Protein AF-A0A842VAW3-F1 (afdb_monomer_lite)

Radius of gyration: 16.91 Å; chains: 1; bounding box: 33×25×42 Å

Secondary structure (DSSP, 8-state):
----------S-HHHHHHHHHHTT--------EEEEEE-PPTTS--TTTTT--EEEEEE-

Foldseek 3Di:
DDDDDDDDDDPDPVVVVVVCVVVVHDDDDDKDKDKDWDADPPPDDGCVVVVHTDIDIDID

Structure (mmCIF, N/CA/C/O backbone):
data_AF-A0A842VAW3-F1
#
_entry.id   AF-A0A842VAW3-F1
#
loop_
_atom_site.group_PDB
_atom_site.id
_atom_site.type_symbol
_atom_site.label_atom_id
_atom_site.label_alt_id
_atom_site.label_comp_id
_atom_site.label_asym_id
_atom_site.label_entity_id
_atom_site.label_seq_id
_atom_site.pdbx_PDB_ins_code
_atom_site.Cartn_x
_atom_site.Cartn_y
_atom_site.Cartn_z
_atom_site.occupancy
_atom_site.B_iso_or_equiv
_atom_site.auth_seq_id
_atom_site.auth_comp_id
_atom_site.auth_asym_id
_atom_site.auth_atom_id
_atom_site.pdbx_PDB_model_num
ATOM 1 N N . MET A 1 1 ? 9.533 -15.278 0.994 1.00 82.75 1 MET A N 1
ATOM 2 C CA . MET A 1 1 ? 8.603 -14.655 1.958 1.00 82.75 1 MET A CA 1
ATOM 3 C C . MET A 1 1 ? 7.337 -14.327 1.193 1.00 82.75 1 MET A C 1
ATOM 5 O O . MET A 1 1 ? 7.465 -13.772 0.111 1.00 82.75 1 MET A O 1
ATOM 9 N N . ILE A 1 2 ? 6.171 -14.745 1.680 1.00 91.25 2 ILE A N 1
ATOM 10 C CA . ILE A 1 2 ? 4.879 -14.493 1.028 1.00 91.25 2 ILE A CA 1
ATOM 11 C C . ILE A 1 2 ? 4.074 -13.615 1.979 1.00 91.25 2 ILE A C 1
ATOM 13 O O . ILE A 1 2 ? 3.955 -13.946 3.157 1.00 91.25 2 ILE A O 1
ATOM 17 N N . GLU A 1 3 ? 3.556 -12.508 1.468 1.00 95.25 3 GLU A N 1
ATOM 18 C CA . GLU A 1 3 ? 2.622 -11.631 2.167 1.00 95.25 3 GLU A CA 1
ATOM 19 C C . GLU A 1 3 ? 1.261 -11.741 1.476 1.00 95.25 3 GLU A C 1
ATOM 21 O O . GLU A 1 3 ? 1.194 -11.791 0.248 1.00 95.25 3 GLU A O 1
ATOM 26 N N . VAL A 1 4 ? 0.184 -11.811 2.259 1.00 95.44 4 VAL A N 1
ATOM 27 C CA . VAL A 1 4 ? -1.192 -11.804 1.748 1.00 95.44 4 VAL A CA 1
ATOM 28 C C . VAL A 1 4 ? -1.886 -10.577 2.324 1.00 95.44 4 VAL A C 1
ATOM 30 O O . VAL A 1 4 ? -2.119 -10.504 3.529 1.00 95.44 4 VAL A O 1
ATOM 33 N N . GLU A 1 5 ? -2.205 -9.615 1.461 1.00 95.25 5 GLU A N 1
ATOM 34 C CA . GLU A 1 5 ? -2.852 -8.349 1.819 1.00 95.25 5 GLU A CA 1
ATOM 35 C C . GLU A 1 5 ? -4.197 -8.211 1.088 1.00 95.25 5 GLU A C 1
ATOM 37 O O . GLU A 1 5 ? -4.332 -8.599 -0.072 1.00 95.25 5 GLU A O 1
ATOM 42 N N . ILE A 1 6 ? -5.198 -7.632 1.762 1.00 94.88 6 ILE A N 1
ATOM 43 C CA . ILE A 1 6 ? -6.496 -7.279 1.172 1.00 94.88 6 ILE A CA 1
ATOM 44 C C . ILE A 1 6 ? -6.705 -5.776 1.333 1.00 94.88 6 ILE A C 1
ATOM 46 O O . ILE A 1 6 ? -6.642 -5.248 2.444 1.00 94.88 6 ILE A O 1
ATOM 50 N N . LYS A 1 7 ? -7.015 -5.095 0.226 1.00 93.88 7 LYS A N 1
ATOM 51 C CA . LYS A 1 7 ? -7.401 -3.681 0.220 1.00 93.88 7 LYS A CA 1
ATOM 52 C C . LYS A 1 7 ? -8.903 -3.565 0.021 1.00 93.88 7 LYS A C 1
ATOM 54 O O . LYS A 1 7 ? -9.448 -4.118 -0.929 1.00 93.88 7 LYS A O 1
ATOM 59 N N . ALA A 1 8 ? -9.552 -2.832 0.915 1.00 92.88 8 ALA A N 1
ATOM 60 C CA . ALA A 1 8 ? -10.968 -2.514 0.828 1.00 92.88 8 ALA A CA 1
ATOM 61 C C . ALA A 1 8 ? -11.148 -1.004 0.978 1.00 92.88 8 ALA A C 1
ATOM 63 O O . ALA A 1 8 ? -10.508 -0.378 1.826 1.00 92.88 8 ALA A O 1
ATOM 64 N N . GLU A 1 9 ? -12.014 -0.428 0.151 1.00 94.94 9 GLU A N 1
ATOM 65 C CA . GLU A 1 9 ? -12.419 0.964 0.292 1.00 94.94 9 GLU A CA 1
ATOM 66 C C . GLU A 1 9 ? -13.230 1.143 1.583 1.00 94.94 9 GLU A C 1
ATOM 68 O O . GLU A 1 9 ? -14.059 0.302 1.940 1.00 94.94 9 GLU A O 1
ATOM 73 N N . ILE A 1 10 ? -12.974 2.238 2.302 1.00 93.44 10 ILE A N 1
ATOM 74 C CA . ILE A 1 10 ? -13.670 2.574 3.545 1.00 93.44 10 ILE A CA 1
ATOM 75 C C . ILE A 1 10 ? -14.162 4.015 3.477 1.00 93.44 10 ILE A C 1
ATOM 77 O O . ILE A 1 10 ? -13.467 4.894 2.979 1.00 93.44 10 ILE A O 1
ATOM 81 N N . SER A 1 11 ? -15.350 4.269 4.020 1.00 91.75 11 SER A N 1
ATOM 82 C CA . SER A 1 11 ? -15.932 5.615 4.040 1.00 91.75 11 SER A CA 1
ATOM 83 C C . SER A 1 11 ? -15.285 6.529 5.082 1.00 91.75 11 SER A C 1
ATOM 85 O O . SER A 1 11 ? -15.186 7.734 4.876 1.00 91.75 11 SER A O 1
ATOM 87 N N . SER A 1 12 ? -14.858 5.974 6.220 1.00 93.31 12 SER A N 1
ATOM 88 C CA . SER A 1 12 ? -14.213 6.727 7.298 1.00 93.31 12 SER A CA 1
ATOM 89 C C . SER A 1 12 ? -13.329 5.819 8.165 1.00 93.31 12 SER A C 1
ATOM 91 O O . SER A 1 12 ? -13.820 4.791 8.654 1.00 93.31 12 SER A O 1
ATOM 93 N N . PRO A 1 13 ? -12.064 6.202 8.437 1.00 90.50 13 PRO A N 1
ATOM 94 C CA . PRO A 1 13 ? -11.190 5.481 9.362 1.00 90.50 13 PRO A CA 1
ATOM 95 C C . PRO A 1 13 ? -11.795 5.292 10.758 1.00 90.50 13 PRO A C 1
ATOM 97 O O . PRO A 1 13 ? -11.628 4.229 11.355 1.00 90.50 13 PRO A O 1
ATOM 100 N N . ASP A 1 14 ? -12.537 6.277 11.269 1.00 90.69 14 ASP A N 1
ATOM 101 C CA . ASP A 1 14 ? -13.102 6.227 12.622 1.00 90.69 14 ASP A CA 1
ATOM 102 C C . ASP A 1 14 ? -14.196 5.165 12.748 1.00 90.69 14 ASP A C 1
ATOM 104 O O . ASP A 1 14 ? -14.240 4.417 13.728 1.00 90.69 14 ASP A O 1
ATOM 108 N N . THR A 1 15 ? -15.037 5.026 11.718 1.00 91.69 15 THR A N 1
ATOM 109 C CA . THR A 1 15 ? -16.073 3.981 11.693 1.00 91.69 15 THR A CA 1
ATOM 110 C C . THR A 1 15 ? -15.465 2.581 11.720 1.00 91.69 15 THR A C 1
ATOM 112 O O . THR A 1 15 ? -15.980 1.688 12.395 1.00 91.69 15 THR A O 1
ATOM 115 N N . ILE A 1 16 ? -14.338 2.392 11.031 1.00 91.81 16 ILE A N 1
ATOM 116 C CA . ILE A 1 16 ? -13.613 1.124 11.008 1.00 91.81 16 ILE A CA 1
ATOM 117 C C . ILE A 1 16 ? -12.941 0.867 12.353 1.00 91.81 16 ILE A C 1
ATOM 119 O O . ILE A 1 16 ? -13.088 -0.229 12.889 1.00 91.81 16 ILE A O 1
ATOM 123 N N . ARG A 1 17 ? -12.284 1.868 12.952 1.00 90.25 17 ARG A N 1
ATOM 124 C CA . ARG A 1 17 ? -11.688 1.735 14.292 1.00 90.25 17 ARG A CA 1
ATOM 125 C C . ARG A 1 17 ? -12.716 1.289 15.330 1.00 90.25 17 ARG A C 1
ATOM 127 O O . ARG A 1 17 ? -12.436 0.361 16.084 1.00 90.2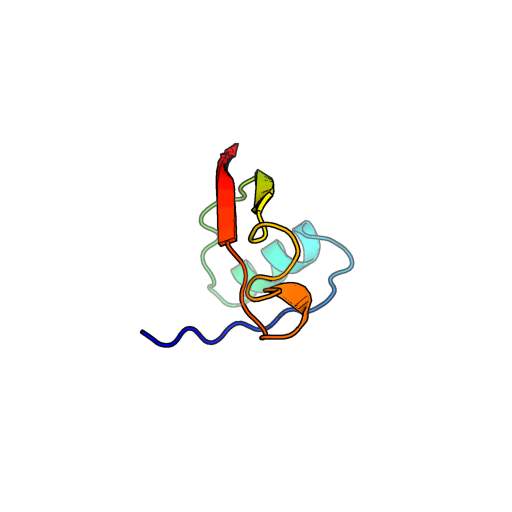5 17 ARG A O 1
ATOM 134 N N . LYS A 1 18 ? -13.920 1.877 15.323 1.00 91.62 18 LYS A N 1
ATOM 135 C CA . LYS A 1 18 ? -15.010 1.474 16.227 1.00 91.62 18 LYS A CA 1
ATOM 136 C C . LYS A 1 18 ? -15.403 0.005 16.028 1.00 91.62 18 LYS A C 1
ATOM 138 O O . LYS 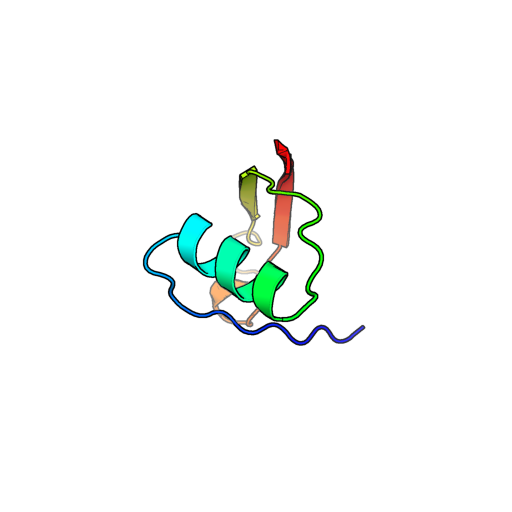A 1 18 ? -15.430 -0.748 16.996 1.00 91.62 18 LYS A O 1
ATOM 143 N N . LYS A 1 19 ? -15.616 -0.422 14.776 1.00 91.44 19 LYS A N 1
ATOM 144 C CA . LYS A 1 19 ? -15.928 -1.826 14.443 1.00 91.44 19 LYS A CA 1
ATOM 145 C C . LYS A 1 19 ? -14.823 -2.796 14.871 1.00 91.44 19 LYS A C 1
ATOM 147 O O . LYS A 1 19 ? -15.125 -3.919 15.264 1.00 91.44 19 LYS A O 1
ATOM 152 N N . PHE A 1 20 ? -13.555 -2.390 14.781 1.00 91.25 20 PHE A N 1
ATOM 153 C CA . PHE A 1 20 ? -12.435 -3.200 15.263 1.00 91.25 20 PHE A CA 1
ATOM 154 C C . PHE A 1 20 ? -12.508 -3.393 16.778 1.00 91.25 20 PHE A C 1
ATOM 156 O O . PHE A 1 20 ? -12.436 -4.532 17.228 1.00 91.25 20 PHE A O 1
ATOM 163 N N . LEU A 1 21 ? -12.718 -2.319 17.546 1.00 91.69 21 LEU A N 1
ATOM 164 C CA . LEU A 1 21 ? -12.851 -2.391 19.007 1.00 91.69 21 LEU A CA 1
ATOM 165 C C . LEU A 1 21 ? -14.042 -3.264 19.438 1.00 91.69 21 LEU A C 1
ATOM 167 O O . LEU A 1 21 ? -13.884 -4.115 20.307 1.00 91.69 21 LEU A O 1
ATOM 171 N N . GLU A 1 22 ? -15.202 -3.121 18.786 1.00 95.81 22 GLU A N 1
ATOM 172 C CA . GLU A 1 22 ? -16.398 -3.952 19.035 1.00 95.81 22 GLU A CA 1
ATOM 173 C C . GLU A 1 22 ? -16.144 -5.452 18.803 1.00 95.81 22 GLU A C 1
ATOM 175 O O . GLU A 1 22 ? -16.799 -6.301 19.404 1.00 95.81 22 GLU A O 1
ATOM 180 N N . LYS A 1 23 ? -15.172 -5.790 17.948 1.00 95.62 23 LYS A N 1
ATOM 181 C CA . LYS A 1 23 ? 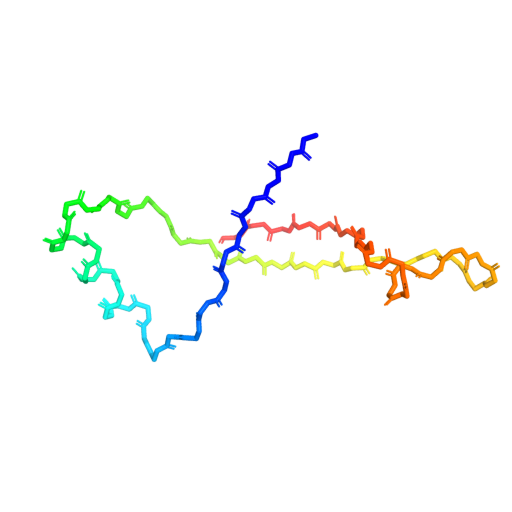-14.751 -7.166 17.656 1.00 95.62 23 LYS A CA 1
ATOM 182 C C . LYS A 1 23 ? -13.529 -7.616 18.467 1.00 95.62 23 LYS A C 1
ATOM 184 O O . LYS A 1 23 ? -12.869 -8.574 18.071 1.00 95.62 23 LYS A O 1
ATOM 189 N N . ASN A 1 24 ? -13.213 -6.941 19.576 1.00 95.69 24 ASN A N 1
ATOM 190 C CA . ASN A 1 24 ? -12.015 -7.173 20.399 1.00 95.69 24 ASN A CA 1
ATOM 191 C C . ASN A 1 24 ? -10.685 -7.007 19.635 1.00 95.69 24 ASN A C 1
ATOM 193 O O . ASN A 1 24 ? -9.646 -7.529 20.039 1.00 95.69 24 ASN A O 1
ATOM 197 N N . GLY A 1 25 ? -10.702 -6.283 18.516 1.00 92.06 25 GLY A N 1
ATOM 198 C CA . GLY A 1 25 ? -9.504 -5.877 17.800 1.00 92.06 25 GLY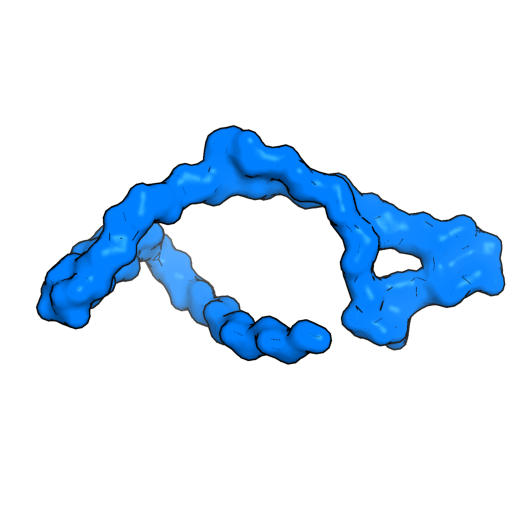 A CA 1
ATOM 199 C C . GLY A 1 25 ? -8.766 -4.769 18.548 1.00 92.06 25 GLY A C 1
ATOM 200 O O . GLY A 1 25 ? -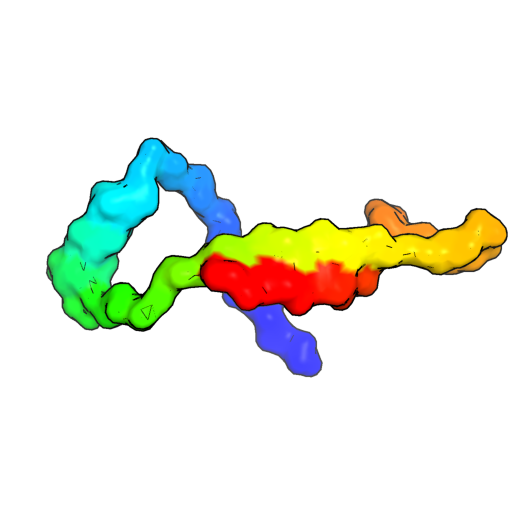9.378 -3.893 19.154 1.00 92.06 25 GLY A O 1
ATOM 201 N N . ILE A 1 26 ? -7.435 -4.784 18.470 1.00 89.12 26 ILE A N 1
ATOM 202 C CA . ILE A 1 26 ? -6.579 -3.781 19.111 1.00 89.12 26 ILE A CA 1
ATOM 203 C C . ILE A 1 26 ? -6.039 -2.845 18.037 1.00 89.12 26 ILE A C 1
ATOM 205 O O . ILE A 1 26 ? -5.254 -3.246 17.175 1.00 89.12 26 ILE A O 1
ATOM 209 N N . TYR A 1 27 ? -6.445 -1.582 18.103 1.00 87.12 27 TYR A N 1
ATOM 210 C CA . TYR A 1 27 ? -5.839 -0.534 17.297 1.00 87.12 27 TYR A CA 1
ATOM 211 C C . TYR A 1 27 ? -4.435 -0.222 17.833 1.00 87.12 27 TYR A C 1
ATOM 213 O O . TYR A 1 27 ? -4.279 0.093 19.010 1.00 87.12 27 TYR A O 1
ATOM 221 N N . LYS A 1 28 ? -3.411 -0.335 16.978 1.00 88.62 28 LYS A N 1
ATOM 222 C CA . LYS A 1 28 ? -2.008 -0.126 17.372 1.00 88.62 28 LYS A CA 1
ATOM 223 C C . LYS A 1 28 ? -1.516 1.283 17.062 1.00 88.62 28 LYS A C 1
ATOM 225 O O . LYS A 1 28 ? -1.020 1.965 17.948 1.00 88.62 28 LYS A O 1
ATOM 230 N N . ILE A 1 29 ? -1.607 1.694 15.799 1.00 88.88 29 ILE A N 1
ATOM 231 C CA . ILE A 1 29 ? -1.062 2.965 15.320 1.00 88.88 29 ILE A CA 1
ATOM 232 C C . ILE A 1 29 ? -1.688 3.339 13.974 1.00 88.88 29 ILE A C 1
ATOM 234 O O . ILE A 1 29 ? -2.130 2.469 13.223 1.00 88.88 29 ILE A O 1
ATOM 238 N N . SER A 1 30 ? -1.706 4.633 13.669 1.00 88.56 30 SER A N 1
ATOM 239 C CA . SER A 1 30 ? -1.859 5.155 12.311 1.00 88.56 30 SER A C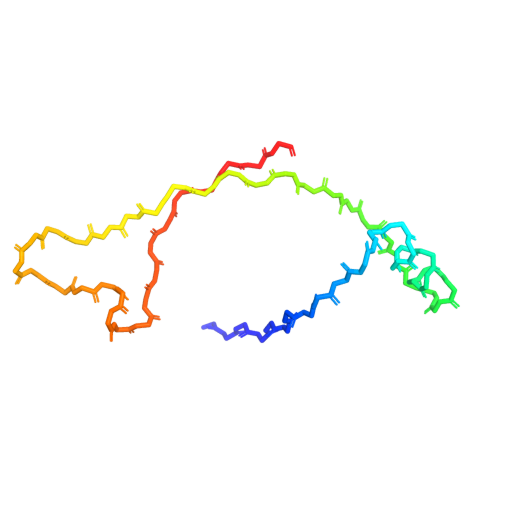A 1
ATOM 240 C C . SER A 1 30 ? -0.541 5.787 11.919 1.00 88.56 30 SER A C 1
ATOM 242 O O . SER A 1 30 ? -0.005 6.577 12.690 1.00 88.56 30 SER A O 1
ATOM 244 N N . LEU A 1 31 ? -0.057 5.458 10.730 1.00 91.44 31 LEU A N 1
ATOM 245 C CA . LEU A 1 31 ? 1.131 6.066 10.150 1.00 91.44 31 LEU A CA 1
ATOM 246 C C . LEU A 1 31 ? 0.736 6.773 8.864 1.00 91.44 31 LEU A C 1
ATOM 248 O O . LEU A 1 31 ? -0.057 6.243 8.080 1.00 91.44 31 LEU A O 1
ATOM 252 N N . SER A 1 32 ? 1.308 7.950 8.649 1.00 93.50 32 SER A N 1
ATOM 253 C CA . SER A 1 32 ? 1.338 8.547 7.325 1.00 93.50 32 SER A CA 1
ATOM 254 C C . SER A 1 32 ? 2.578 8.030 6.607 1.00 93.50 32 SER A C 1
ATOM 256 O O . SER A 1 32 ? 3.682 8.063 7.151 1.00 93.50 32 SER A O 1
ATOM 258 N N . HIS A 1 33 ? 2.404 7.516 5.395 1.00 96.44 33 HIS A N 1
ATOM 259 C CA . HIS A 1 33 ? 3.511 7.016 4.591 1.00 96.44 33 HIS A CA 1
ATOM 260 C C . HIS A 1 33 ? 3.680 7.866 3.342 1.00 96.44 33 HIS A C 1
ATOM 262 O O . HIS A 1 33 ? 2.744 8.036 2.564 1.00 96.44 33 HIS A O 1
ATOM 268 N N . GLU A 1 34 ? 4.902 8.341 3.138 1.00 97.69 34 GLU A N 1
ATOM 269 C CA . GLU A 1 34 ? 5.346 8.937 1.886 1.00 97.69 34 GLU A CA 1
ATOM 270 C C . GLU A 1 34 ? 6.224 7.916 1.155 1.00 97.69 34 GLU A C 1
ATOM 272 O O . GLU A 1 34 ? 7.265 7.496 1.670 1.00 97.69 34 GLU A O 1
ATOM 277 N N . ASP A 1 35 ? 5.775 7.489 -0.026 1.00 97.56 35 ASP A N 1
ATOM 278 C CA . ASP A 1 35 ? 6.450 6.479 -0.839 1.00 97.56 35 ASP A CA 1
ATOM 279 C C . ASP A 1 35 ? 7.044 7.108 -2.101 1.00 97.56 35 ASP A C 1
ATOM 281 O O . ASP A 1 35 ? 6.315 7.585 -2.973 1.00 97.56 35 ASP A O 1
ATOM 285 N N . THR A 1 36 ? 8.364 7.007 -2.248 1.00 97.94 36 THR A N 1
ATOM 286 C CA . THR A 1 36 ? 9.062 7.356 -3.490 1.00 97.94 36 THR A CA 1
ATOM 287 C C . THR A 1 36 ? 9.345 6.085 -4.275 1.00 97.94 36 THR A C 1
ATOM 289 O O . THR A 1 36 ? 10.126 5.240 -3.830 1.00 97.94 36 THR A O 1
ATOM 292 N N . TYR A 1 37 ? 8.712 5.943 -5.440 1.00 96.94 37 TYR A N 1
ATOM 293 C CA . TYR A 1 37 ? 8.861 4.784 -6.320 1.00 96.94 37 TYR A CA 1
ATOM 294 C C . TYR A 1 37 ? 9.991 4.985 -7.325 1.00 96.94 37 TYR A C 1
ATOM 296 O O . TYR A 1 37 ? 10.148 6.057 -7.909 1.00 96.94 37 TYR A O 1
ATOM 304 N N . PHE A 1 38 ? 10.734 3.914 -7.574 1.00 96.81 38 PHE A N 1
ATOM 305 C CA . PHE A 1 38 ? 11.836 3.881 -8.521 1.00 96.81 38 PHE A CA 1
ATOM 306 C C . PHE A 1 38 ? 11.581 2.817 -9.575 1.00 96.81 38 PHE A C 1
ATOM 308 O O . PHE A 1 38 ? 10.969 1.779 -9.321 1.00 96.81 38 PHE A O 1
ATOM 315 N N . ASN A 1 39 ? 12.094 3.077 -10.767 1.00 96.94 39 ASN A N 1
ATOM 316 C CA . ASN A 1 39 ? 12.110 2.116 -11.851 1.00 96.94 39 ASN A CA 1
ATOM 317 C C . ASN A 1 39 ? 13.526 2.039 -12.417 1.00 96.94 39 ASN A C 1
ATOM 319 O O . ASN A 1 39 ? 14.338 2.945 -12.205 1.00 96.94 39 ASN A O 1
ATOM 323 N N . MET A 1 40 ? 13.824 0.965 -13.137 1.00 96.00 40 MET A N 1
ATOM 324 C CA . MET A 1 40 ? 15.119 0.835 -13.791 1.00 96.00 40 MET A CA 1
ATOM 325 C C . MET A 1 40 ? 15.263 1.829 -14.958 1.00 96.00 40 MET A C 1
ATOM 327 O O . MET A 1 40 ? 14.265 2.285 -15.531 1.00 96.00 40 MET A O 1
ATOM 331 N N . PRO A 1 41 ? 16.510 2.154 -15.348 1.00 95.31 41 PRO A N 1
ATOM 332 C CA . PRO A 1 41 ? 16.797 2.930 -16.547 1.00 95.31 41 PRO A CA 1
ATOM 333 C C . PRO A 1 41 ? 16.073 2.421 -17.799 1.00 95.31 41 PRO A C 1
ATOM 335 O O . PRO A 1 41 ? 15.800 1.229 -17.963 1.00 95.31 41 PRO A O 1
ATOM 338 N N . ARG A 1 42 ? 15.809 3.339 -18.737 1.00 88.81 42 ARG A N 1
ATOM 339 C CA . ARG A 1 42 ? 15.179 3.004 -20.022 1.00 88.81 42 ARG A CA 1
ATOM 340 C C . ARG A 1 42 ? 15.968 1.892 -20.728 1.00 88.81 42 ARG A C 1
ATOM 342 O O . ARG A 1 42 ? 17.190 1.971 -20.804 1.00 88.81 42 ARG A O 1
ATOM 349 N N . LYS A 1 43 ? 15.241 0.924 -21.305 1.00 92.25 43 LYS A N 1
ATOM 350 C CA . LYS A 1 43 ? 15.728 -0.309 -21.971 1.00 92.25 43 LYS A CA 1
ATOM 351 C C . LYS A 1 43 ? 16.095 -1.475 -21.041 1.00 92.25 43 LYS A C 1
ATOM 353 O O . LYS A 1 43 ? 16.386 -2.552 -21.549 1.00 92.25 43 LYS A O 1
ATOM 358 N N . LEU A 1 44 ? 16.048 -1.294 -19.722 1.00 94.44 44 LEU A N 1
ATOM 359 C CA . LEU A 1 44 ? 16.107 -2.400 -18.763 1.00 94.44 44 LEU A CA 1
ATOM 360 C C . LEU A 1 44 ? 14.693 -2.849 -18.366 1.00 94.44 44 LEU A C 1
ATOM 362 O O . LEU A 1 44 ? 13.698 -2.402 -18.943 1.00 94.44 44 LEU A O 1
ATOM 366 N N . ARG A 1 45 ? 14.612 -3.773 -17.403 1.00 94.19 45 ARG A N 1
ATOM 367 C CA . ARG A 1 45 ? 13.348 -4.313 -16.891 1.00 94.19 45 ARG A CA 1
ATOM 368 C C . ARG A 1 45 ? 12.434 -3.189 -16.406 1.00 94.19 45 ARG A C 1
ATOM 370 O O . ARG A 1 45 ? 12.836 -2.388 -15.577 1.00 94.19 45 ARG A O 1
ATOM 377 N N . ASP A 1 46 ? 11.200 -3.157 -16.892 1.00 94.81 46 ASP A N 1
ATOM 378 C CA . ASP A 1 46 ? 10.206 -2.177 -16.456 1.00 94.81 46 ASP A CA 1
ATOM 379 C C . ASP A 1 46 ? 9.333 -2.778 -15.352 1.00 94.81 46 ASP A C 1
ATOM 381 O O . ASP A 1 46 ? 8.454 -3.590 -15.642 1.00 94.81 46 ASP A O 1
ATOM 385 N N . PHE A 1 47 ? 9.551 -2.350 -14.107 1.00 95.94 47 PHE A N 1
ATOM 386 C CA . PHE A 1 47 ? 8.850 -2.877 -12.929 1.00 95.94 47 PHE A CA 1
ATOM 387 C C . PHE A 1 47 ? 7.323 -2.754 -13.020 1.00 95.94 47 PHE A C 1
ATOM 389 O O . PHE A 1 47 ? 6.591 -3.613 -12.541 1.00 95.94 47 PHE A O 1
ATOM 396 N N . ARG A 1 48 ? 6.825 -1.760 -13.766 1.00 92.06 48 ARG A N 1
ATOM 397 C CA . ARG A 1 48 ? 5.384 -1.555 -13.997 1.00 92.06 48 ARG A CA 1
ATOM 398 C C . ARG A 1 48 ? 4.740 -2.660 -14.834 1.00 92.06 48 ARG A C 1
ATOM 400 O O . ARG A 1 48 ? 3.521 -2.779 -14.839 1.00 92.06 48 ARG A O 1
ATOM 407 N N . LYS A 1 49 ? 5.539 -3.405 -15.604 1.00 95.31 49 LYS A N 1
ATOM 408 C CA . LYS A 1 49 ? 5.077 -4.491 -16.483 1.00 95.31 49 LYS A CA 1
ATOM 409 C C . LYS A 1 49 ? 5.326 -5.872 -15.889 1.00 95.31 49 LYS A C 1
ATOM 411 O O . LYS A 1 49 ? 4.754 -6.838 -16.380 1.00 95.31 49 LYS A O 1
ATOM 416 N N . THR A 1 50 ? 6.203 -5.967 -14.895 1.00 93.75 50 THR A N 1
ATOM 417 C CA . THR A 1 50 ? 6.631 -7.235 -14.293 1.00 93.75 50 THR A CA 1
ATOM 418 C C . THR A 1 50 ? 6.037 -7.471 -12.909 1.00 93.75 50 THR A C 1
ATOM 420 O O . THR A 1 50 ? 6.442 -8.421 -12.251 1.00 93.75 50 THR A O 1
ATOM 423 N N . ASP A 1 51 ? 5.074 -6.641 -12.493 1.00 90.50 51 ASP A N 1
ATOM 424 C CA . ASP A 1 51 ? 4.433 -6.712 -11.172 1.00 90.50 51 ASP A CA 1
ATOM 425 C C . ASP A 1 51 ? 5.447 -6.590 -10.018 1.00 90.50 51 ASP A C 1
ATOM 427 O O . ASP A 1 51 ? 5.338 -7.203 -8.960 1.00 90.50 51 ASP A O 1
ATOM 431 N N . GLU A 1 52 ? 6.484 -5.782 -10.247 1.00 94.19 52 GLU A N 1
ATOM 432 C CA . GLU A 1 52 ? 7.515 -5.460 -9.269 1.00 94.19 52 GLU A CA 1
ATOM 433 C C . GLU A 1 52 ? 7.373 -3.992 -8.845 1.00 94.19 52 GLU A C 1
ATOM 435 O O . GLU A 1 52 ? 6.900 -3.133 -9.592 1.00 94.19 52 GLU A O 1
ATOM 440 N N . ALA A 1 53 ? 7.832 -3.665 -7.639 1.00 95.25 53 ALA A N 1
ATOM 441 C CA . ALA A 1 53 ? 7.931 -2.285 -7.190 1.00 95.25 53 ALA A CA 1
ATOM 442 C C . ALA A 1 53 ? 9.152 -2.113 -6.288 1.00 95.25 53 ALA A C 1
ATOM 444 O O . ALA A 1 53 ? 9.318 -2.830 -5.303 1.00 95.25 53 ALA A O 1
ATOM 445 N N . LEU A 1 54 ? 9.983 -1.119 -6.602 1.00 96.19 54 LEU A N 1
ATOM 446 C CA . LEU A 1 54 ? 11.040 -0.648 -5.717 1.00 96.19 54 LEU A CA 1
ATOM 447 C C . LEU A 1 54 ? 10.631 0.715 -5.167 1.00 96.19 54 LEU A C 1
ATOM 449 O O . LEU A 1 54 ? 10.332 1.628 -5.936 1.00 96.19 54 LEU A O 1
ATOM 453 N N . ARG A 1 55 ? 10.631 0.865 -3.843 1.00 97.19 55 ARG A N 1
ATOM 454 C CA . ARG A 1 55 ? 10.326 2.142 -3.193 1.00 97.19 55 ARG A CA 1
ATOM 455 C C . ARG A 1 55 ? 11.195 2.390 -1.972 1.00 97.19 55 ARG A C 1
ATOM 457 O O . ARG A 1 55 ? 11.596 1.446 -1.294 1.00 97.19 55 ARG A O 1
ATOM 464 N N . ILE A 1 56 ? 11.401 3.666 -1.665 1.00 98.19 56 ILE A N 1
ATOM 465 C CA . ILE A 1 56 ? 11.836 4.125 -0.344 1.00 98.19 56 ILE A CA 1
ATOM 466 C C . ILE A 1 56 ? 10.606 4.718 0.344 1.00 98.19 56 ILE A C 1
ATOM 468 O O . ILE A 1 56 ? 9.939 5.576 -0.231 1.00 98.19 56 ILE A O 1
ATOM 472 N N . ARG A 1 57 ? 10.301 4.240 1.555 1.00 97.62 57 ARG A N 1
ATOM 473 C CA . ARG A 1 57 ? 9.163 4.690 2.366 1.00 97.62 57 ARG A CA 1
ATOM 474 C C . ARG A 1 57 ? 9.645 5.504 3.558 1.00 97.62 57 ARG A C 1
ATOM 476 O O . ARG A 1 57 ? 10.484 5.029 4.323 1.00 97.62 57 ARG A O 1
ATOM 483 N N . LYS A 1 58 ? 9.053 6.680 3.758 1.00 97.69 58 LYS A N 1
ATOM 484 C CA . LYS A 1 58 ? 9.179 7.479 4.981 1.00 97.69 58 LYS A CA 1
ATOM 485 C C . LYS A 1 58 ? 7.872 7.398 5.768 1.00 97.69 58 LYS A C 1
ATOM 487 O O . LYS A 1 58 ? 6.805 7.636 5.213 1.00 97.69 58 LYS A O 1
ATOM 492 N N . SER A 1 59 ? 7.959 7.052 7.049 1.00 95.56 59 SER A N 1
ATOM 493 C CA . SER A 1 59 ? 6.809 6.983 7.961 1.00 95.56 59 SER A CA 1
ATOM 494 C C . SER A 1 59 ? 6.829 8.186 8.898 1.00 95.56 59 SER A C 1
ATOM 496 O O . SER A 1 59 ? 7.866 8.447 9.511 1.00 95.56 59 SER A O 1
ATOM 498 N N . ILE A 1 60 ? 5.709 8.903 8.980 1.00 88.44 60 ILE A N 1
ATOM 499 C CA . ILE A 1 60 ? 5.481 10.074 9.839 1.00 88.44 60 ILE A CA 1
ATOM 500 C C . ILE A 1 60 ? 4.326 9.763 10.788 1.00 88.44 60 ILE A C 1
ATOM 502 O O . ILE A 1 60 ? 3.322 9.169 10.319 1.00 88.44 60 ILE A O 1
#

pLDDT: mean 93.44, std 3.17, range [82.75, 98.19]

Sequence (60 aa):
MIEVEIKAEISSPDTIRKKFLEKNGIYKISLSHEDTYFNMPRKLRDFRKTDEALRIRKSI